Protein AF-A0A6S7JDD3-F1 (afdb_monomer_lite)

Sequence (178 aa):
MNNTDGRKLSEQGFEEALRMFFDNGEIFRCELICCFIQKLKAVLDVMEKDLCSYRFYNSSLLLVYEGEGARYSRIGKMDCFMNPSDDNHSTLDGSLEQCTCECTSEQMDIRMIDFAHVSRDDSHADKSSRDTCPDKGYIFGLKSLIRILRKIQEDHHRKKNLEFVGLTDNAERDSVDS

pLDDT: mean 73.37, std 20.01, range [34.59, 96.25]

Foldseek 3Di:
DDPVLVVPADLVNVLVVVQVVQCLVPDRNLVVLLVVLVQLVVVLCCLQPVQQQKAAPPKDKDKDFDSDPDPVPPPDPPDQPDDPDDDDDDDDDDDPPRRPPPNPVNGIDIDIDDRPPMDGHPCPDDDDPPPCTGHPVVSVVSVSSSVSSVVSSVVVVVVVVVVVVVVVVVVVPVPPDD

InterPro domains:
  IPR005522 Inositol polyphosphate kinase [PF03770] (2-149)
  IPR005522 Inositol polyphosphate kinase [PTHR12400] (5-156)
  IPR038286 Inositol polyphosphate kinase superfamily [G3DSA:3.30.470.160] (1-160)

Secondary structure (DSSP, 8-state):
--HHHHTT--HHHHHHHHHHHHB-SS-B-HHHHHHHHHHHHHHHHHHHHT-TTEEEET-EEEEEE--S----TTS-----------------------------TTTEEEEEE-TTEEEE---TT-TTSTT--S-HHHHHHHHHHHHHHHHHHHHHHHHHHHHHHHHHHHHTSTTS--

Organism: Paramuricea clavata (NCBI:txid317549)

Radius of gyration: 21.53 Å; chains: 1; bounding box: 49×38×74 Å

Structure (mmCIF, N/CA/C/O backbone):
data_AF-A0A6S7JDD3-F1
#
_entry.id   AF-A0A6S7JDD3-F1
#
loop_
_atom_site.group_PDB
_atom_site.id
_atom_site.type_symbol
_atom_site.label_atom_id
_atom_site.label_alt_id
_atom_site.label_comp_id
_atom_site.label_asym_id
_atom_site.label_entity_id
_atom_site.label_seq_id
_atom_site.pdbx_PDB_ins_code
_atom_site.Cartn_x
_atom_site.Cartn_y
_atom_site.Cartn_z
_atom_site.occupancy
_atom_site.B_iso_or_equiv
_atom_site.auth_seq_id
_atom_site.auth_comp_id
_atom_site.auth_asym_id
_atom_site.auth_atom_id
_atom_site.pdbx_PDB_model_num
ATOM 1 N N . MET A 1 1 ? -14.681 2.699 -3.594 1.00 52.47 1 MET A N 1
ATOM 2 C CA . MET A 1 1 ? -14.105 4.002 -3.998 1.00 52.47 1 MET A CA 1
ATOM 3 C C . MET A 1 1 ? -14.051 4.074 -5.518 1.00 52.47 1 MET A C 1
ATOM 5 O O . MET A 1 1 ? -13.645 3.085 -6.118 1.00 52.47 1 MET A O 1
ATOM 9 N N . ASN A 1 2 ? -14.454 5.182 -6.147 1.00 56.75 2 ASN A N 1
ATOM 10 C CA . ASN A 1 2 ? -14.259 5.378 -7.592 1.00 56.75 2 ASN A CA 1
ATOM 11 C C . ASN A 1 2 ? -12.930 6.141 -7.869 1.00 56.75 2 ASN A C 1
ATOM 13 O O . ASN A 1 2 ? -12.340 6.728 -6.963 1.00 56.75 2 ASN A O 1
ATOM 17 N N . ASN A 1 3 ? -12.436 6.143 -9.116 1.00 57.34 3 ASN A N 1
ATOM 18 C CA . ASN A 1 3 ? -11.159 6.792 -9.493 1.00 57.34 3 ASN A CA 1
ATOM 19 C C . ASN A 1 3 ? -11.194 8.335 -9.338 1.00 57.34 3 ASN A C 1
ATOM 21 O O . ASN A 1 3 ? -10.177 8.972 -9.069 1.00 57.34 3 ASN A O 1
ATOM 25 N N . THR A 1 4 ? -12.370 8.960 -9.458 1.00 55.38 4 THR A N 1
ATOM 26 C CA . THR A 1 4 ? -12.526 10.415 -9.283 1.00 55.38 4 THR A CA 1
ATOM 27 C C . THR A 1 4 ? -12.451 10.866 -7.827 1.00 55.38 4 THR A C 1
ATOM 29 O O . THR A 1 4 ? -12.015 11.991 -7.576 1.00 55.38 4 THR A O 1
ATOM 32 N N . ASP A 1 5 ? -12.809 9.992 -6.885 1.00 60.16 5 ASP A N 1
ATOM 33 C CA . ASP A 1 5 ? -12.720 10.252 -5.449 1.00 60.16 5 ASP A CA 1
ATOM 34 C C . ASP A 1 5 ? -11.249 10.300 -5.017 1.00 60.16 5 ASP A C 1
ATOM 36 O O . ASP A 1 5 ? -10.853 11.213 -4.301 1.00 60.16 5 ASP A O 1
ATOM 40 N N . GLY A 1 6 ? -10.407 9.399 -5.546 1.00 64.50 6 GLY A N 1
ATOM 41 C CA . GLY A 1 6 ? -8.985 9.297 -5.191 1.00 64.50 6 GLY A CA 1
ATOM 42 C C . GLY A 1 6 ? -8.139 10.529 -5.540 1.00 64.50 6 GLY A C 1
ATOM 43 O O . GLY A 1 6 ? -7.245 10.895 -4.784 1.00 64.50 6 GLY A O 1
ATOM 44 N N . ARG A 1 7 ? -8.436 11.221 -6.651 1.00 64.19 7 ARG A N 1
ATOM 45 C CA . ARG A 1 7 ? -7.670 12.404 -7.112 1.00 64.19 7 ARG A CA 1
ATOM 46 C C . ARG A 1 7 ? -7.932 13.678 -6.306 1.00 64.19 7 ARG A C 1
ATOM 48 O O . ARG A 1 7 ? -7.219 14.661 -6.483 1.00 64.19 7 ARG A O 1
ATOM 55 N N . LYS A 1 8 ? -8.975 13.682 -5.473 1.00 65.69 8 LYS A N 1
ATOM 56 C CA . LYS A 1 8 ? -9.375 14.826 -4.641 1.00 65.69 8 LYS A CA 1
ATOM 57 C C . LYS A 1 8 ? -9.045 14.620 -3.163 1.00 65.69 8 LYS A C 1
ATOM 59 O O . LYS A 1 8 ? -9.343 15.501 -2.359 1.00 65.69 8 LYS A O 1
ATOM 64 N N . LEU A 1 9 ? -8.458 13.478 -2.801 1.00 68.75 9 LEU A N 1
ATOM 65 C CA . LEU A 1 9 ? -8.107 13.189 -1.417 1.00 68.75 9 LEU A CA 1
ATOM 66 C C . LEU A 1 9 ? -6.926 14.063 -0.990 1.00 68.75 9 LEU A C 1
ATOM 68 O O . LEU A 1 9 ? -5.854 14.034 -1.592 1.00 68.75 9 LEU A O 1
ATOM 72 N N . SER A 1 10 ? -7.137 14.837 0.072 1.00 82.31 10 SER A N 1
ATOM 73 C CA . SER A 1 10 ? -6.048 15.409 0.860 1.00 82.31 10 SER A CA 1
ATOM 74 C C . SER A 1 10 ? -5.277 14.289 1.572 1.00 82.31 10 SER A C 1
ATOM 76 O O . SER A 1 10 ? -5.744 13.151 1.632 1.00 82.31 10 SER A O 1
ATOM 78 N N . GLU A 1 11 ? -4.120 14.598 2.167 1.00 80.00 11 GLU A N 1
ATOM 79 C CA . GLU A 1 11 ? -3.392 13.629 3.008 1.00 80.00 11 GLU A CA 1
ATOM 80 C C . GLU A 1 11 ? -4.305 13.036 4.095 1.00 80.00 11 GLU A C 1
ATOM 82 O O . GLU A 1 11 ? -4.321 11.825 4.304 1.00 80.00 11 GLU A O 1
ATOM 87 N N . GLN A 1 12 ? -5.141 13.880 4.709 1.00 83.88 12 GLN A N 1
ATOM 88 C CA . GLN A 1 12 ? -6.141 13.451 5.682 1.00 83.88 12 GLN A CA 1
ATOM 89 C C . GLN A 1 12 ? -7.223 12.559 5.055 1.00 83.88 12 GLN A C 1
ATOM 91 O O . GLN A 1 12 ? -7.538 11.509 5.605 1.00 83.88 12 GLN A O 1
ATOM 96 N N . GLY A 1 13 ? -7.759 12.930 3.889 1.00 86.69 13 GLY A N 1
ATOM 97 C CA . GLY A 1 13 ? -8.772 12.119 3.207 1.00 86.69 13 GLY A CA 1
ATOM 98 C C . GLY A 1 13 ? -8.244 10.745 2.784 1.00 86.69 13 GLY A C 1
ATOM 99 O O . GLY A 1 13 ? -8.979 9.761 2.808 1.00 86.69 13 GLY A O 1
ATOM 100 N N . PHE A 1 14 ? -6.962 10.649 2.426 1.00 88.81 14 PHE A N 1
ATOM 101 C CA . PHE A 1 14 ? -6.328 9.370 2.121 1.00 88.81 14 PHE A CA 1
ATOM 102 C C . PHE A 1 14 ? -6.142 8.504 3.374 1.00 88.81 14 PHE A C 1
ATOM 104 O O . PHE A 1 14 ? -6.401 7.303 3.330 1.00 88.81 14 PHE A O 1
ATOM 111 N N . GLU A 1 15 ? -5.755 9.103 4.503 1.00 91.38 15 GLU A N 1
ATOM 112 C CA . GLU A 1 15 ? -5.709 8.401 5.789 1.00 91.38 15 GLU A CA 1
ATOM 113 C C . GLU A 1 15 ? -7.093 7.863 6.191 1.00 91.38 15 GLU A C 1
ATOM 115 O O . GLU A 1 15 ? -7.213 6.698 6.566 1.00 91.38 15 GLU A O 1
ATOM 120 N N . GLU A 1 16 ? -8.146 8.674 6.069 1.00 90.62 16 GLU A N 1
ATOM 121 C CA . GLU A 1 16 ? -9.529 8.262 6.343 1.00 90.62 16 GLU A CA 1
ATOM 122 C C . GLU A 1 16 ? -9.978 7.124 5.416 1.00 90.62 16 GLU A C 1
ATOM 124 O O . GLU A 1 16 ? -10.553 6.141 5.882 1.00 90.62 16 GLU A O 1
ATOM 129 N N . ALA A 1 17 ? -9.637 7.193 4.127 1.00 92.19 17 ALA A N 1
ATOM 130 C CA . ALA A 1 17 ? -9.910 6.120 3.175 1.00 92.19 17 ALA A CA 1
ATOM 131 C C . ALA A 1 17 ? -9.217 4.803 3.559 1.00 92.19 17 ALA A C 1
ATOM 133 O O . ALA A 1 17 ? -9.821 3.738 3.447 1.00 92.19 17 ALA A O 1
ATOM 134 N N . LEU A 1 18 ? -7.970 4.862 4.040 1.00 93.94 18 LEU A N 1
ATOM 135 C CA . LEU A 1 18 ? -7.267 3.682 4.546 1.00 93.94 18 LEU A CA 1
ATOM 136 C C . LEU A 1 18 ? -7.906 3.150 5.830 1.00 93.94 18 LEU A C 1
ATOM 138 O O . LEU A 1 18 ? -8.023 1.939 5.983 1.00 93.94 18 LEU A O 1
ATOM 142 N N . ARG A 1 19 ? -8.373 4.018 6.735 1.00 92.62 19 ARG A N 1
ATOM 143 C CA . ARG A 1 19 ? -9.124 3.575 7.922 1.00 92.62 19 ARG A CA 1
ATOM 144 C C . ARG A 1 19 ? -10.398 2.836 7.525 1.00 92.62 19 ARG A C 1
ATOM 146 O O . ARG A 1 19 ? -10.638 1.753 8.039 1.00 92.62 19 ARG A O 1
ATOM 153 N N . MET A 1 20 ? -11.152 3.375 6.570 1.00 91.56 20 MET A N 1
ATOM 154 C CA . MET A 1 20 ? -12.330 2.703 6.018 1.00 91.56 20 MET A CA 1
ATOM 155 C C . MET A 1 20 ? -11.976 1.393 5.310 1.00 91.56 20 MET A C 1
ATOM 157 O O . MET A 1 20 ? -12.756 0.455 5.354 1.00 91.56 20 MET A O 1
ATOM 161 N N . PHE A 1 21 ? -10.812 1.310 4.661 1.00 92.88 21 PHE A N 1
ATOM 162 C CA . PHE A 1 21 ? -10.361 0.077 4.019 1.00 92.88 21 PHE A CA 1
ATOM 163 C C . PHE A 1 21 ? -10.091 -1.048 5.022 1.00 92.88 21 PHE A C 1
ATOM 165 O O . PHE A 1 21 ? -10.338 -2.190 4.681 1.00 92.88 21 PHE A O 1
ATOM 172 N N . PHE A 1 22 ? -9.598 -0.758 6.229 1.00 91.69 22 PHE A N 1
ATOM 173 C CA . PHE A 1 22 ? -9.361 -1.778 7.266 1.00 91.69 22 PHE A CA 1
ATOM 174 C C . PHE A 1 22 ? -10.564 -2.017 8.187 1.00 91.69 22 PHE A C 1
ATOM 176 O O . PHE A 1 22 ? -10.497 -2.872 9.072 1.00 91.69 22 PHE A O 1
ATOM 183 N N . ASP A 1 23 ? -11.650 -1.276 7.995 1.00 89.81 23 ASP A N 1
ATOM 184 C CA . ASP A 1 23 ? -12.909 -1.466 8.700 1.00 89.81 23 ASP A CA 1
ATOM 185 C C . ASP A 1 23 ? -13.835 -2.332 7.840 1.00 89.81 23 ASP A C 1
ATOM 187 O O . ASP A 1 23 ? -14.300 -1.916 6.779 1.00 89.81 23 ASP A O 1
ATOM 191 N N . ASN A 1 24 ? -14.091 -3.566 8.280 1.00 86.38 24 ASN A N 1
ATOM 192 C CA . ASN A 1 24 ? -14.994 -4.467 7.561 1.00 86.38 24 ASN A CA 1
ATOM 193 C C . ASN A 1 24 ? -16.482 -4.208 7.882 1.00 86.38 24 ASN A C 1
ATOM 195 O O . ASN A 1 24 ? -17.338 -4.973 7.442 1.00 86.38 24 ASN A O 1
ATOM 199 N N . GLY A 1 25 ? -16.793 -3.153 8.645 1.00 85.25 25 GLY A N 1
ATOM 200 C CA . GLY A 1 25 ? -18.135 -2.802 9.106 1.00 85.25 25 GLY A CA 1
ATOM 201 C C . GLY A 1 25 ? -18.533 -3.456 10.432 1.00 85.25 25 GLY A C 1
ATOM 202 O O . GLY A 1 25 ? -19.549 -3.072 11.008 1.00 85.25 25 GLY A O 1
ATOM 203 N N . GLU A 1 26 ? -17.743 -4.409 10.931 1.00 84.00 26 GLU A N 1
ATOM 204 C CA . GLU A 1 26 ? -17.939 -5.055 12.234 1.00 84.00 26 GLU A CA 1
ATOM 205 C C . GLU A 1 26 ? -16.787 -4.745 13.193 1.00 84.00 26 GLU A C 1
ATOM 207 O O . GLU A 1 26 ? -17.007 -4.395 14.353 1.00 84.00 26 GLU A O 1
ATOM 212 N N . ILE A 1 27 ? -15.551 -4.883 12.710 1.00 84.81 27 ILE A N 1
ATOM 213 C CA . ILE A 1 27 ? -14.321 -4.689 13.466 1.00 84.81 27 ILE A CA 1
ATOM 214 C C . ILE A 1 27 ? -13.263 -3.985 12.614 1.00 84.81 27 ILE A C 1
ATOM 216 O O . ILE A 1 27 ? -13.077 -4.257 11.426 1.00 84.81 27 ILE A O 1
ATOM 220 N N . PHE A 1 28 ? -12.490 -3.126 13.270 1.00 88.06 28 PHE A N 1
ATOM 221 C CA . PHE A 1 28 ? -11.296 -2.550 12.673 1.00 88.06 28 PHE A CA 1
ATOM 222 C C . PHE A 1 28 ? -10.143 -3.564 12.724 1.00 88.06 28 PHE A C 1
ATOM 224 O O . PHE A 1 28 ? -9.633 -3.885 13.802 1.00 88.06 28 PHE A O 1
ATOM 231 N N . ARG A 1 29 ? -9.721 -4.069 11.559 1.00 86.69 29 ARG A N 1
ATOM 232 C CA . ARG A 1 29 ? -8.732 -5.151 11.395 1.00 86.69 29 ARG A CA 1
ATOM 233 C C . ARG A 1 29 ? -7.288 -4.654 11.551 1.00 86.69 29 ARG A C 1
ATOM 235 O O . ARG A 1 29 ? -6.463 -4.750 10.639 1.00 86.69 29 ARG A O 1
ATOM 242 N N . CYS A 1 30 ? -6.976 -4.071 12.708 1.00 87.50 30 CYS A N 1
ATOM 243 C CA . CYS A 1 30 ? -5.668 -3.473 12.991 1.00 87.50 30 CYS A CA 1
ATOM 244 C C . CYS A 1 30 ? -4.500 -4.471 12.874 1.00 87.50 30 CYS A C 1
ATOM 246 O O . CYS A 1 30 ? -3.381 -4.074 12.552 1.00 87.50 30 CYS A O 1
ATOM 248 N N . GLU A 1 31 ? -4.738 -5.762 13.104 1.00 84.44 31 GLU A N 1
ATOM 249 C CA . GLU A 1 31 ? -3.736 -6.824 12.988 1.00 84.44 31 GLU A CA 1
ATOM 250 C C . GLU A 1 31 ? -3.219 -6.995 11.553 1.00 84.44 31 GLU A C 1
ATOM 252 O O . GLU A 1 31 ? -2.047 -7.317 11.330 1.00 84.44 31 GLU A O 1
ATOM 257 N N . LEU A 1 32 ? -4.066 -6.702 10.561 1.00 88.69 32 LEU A N 1
ATOM 258 C CA . LEU A 1 32 ? -3.676 -6.755 9.158 1.00 88.69 32 LEU A CA 1
ATOM 259 C C . LEU A 1 32 ? -2.728 -5.609 8.808 1.00 88.69 32 LEU A C 1
ATOM 261 O O . LEU A 1 32 ? -1.852 -5.784 7.966 1.00 88.69 32 LEU A O 1
ATOM 265 N N . ILE A 1 33 ? -2.825 -4.460 9.482 1.00 91.31 33 ILE A N 1
ATOM 266 C CA . ILE A 1 33 ? -1.960 -3.303 9.214 1.00 91.31 33 ILE A CA 1
ATOM 267 C C . ILE A 1 33 ? -0.486 -3.664 9.432 1.00 91.31 33 ILE A C 1
ATOM 269 O O . ILE A 1 33 ? 0.355 -3.333 8.591 1.00 91.31 33 ILE A O 1
ATOM 273 N N . CYS A 1 34 ? -0.172 -4.416 10.493 1.00 87.56 34 CYS A N 1
ATOM 274 C CA . CYS A 1 34 ? 1.174 -4.948 10.725 1.00 87.56 34 CYS A CA 1
ATOM 275 C C . CYS A 1 34 ? 1.669 -5.775 9.532 1.00 87.56 34 CYS A C 1
ATOM 277 O O . CYS A 1 34 ? 2.792 -5.594 9.054 1.00 87.56 34 CYS A O 1
ATOM 279 N N . CYS A 1 35 ? 0.806 -6.665 9.042 1.00 89.50 35 CYS A N 1
ATOM 280 C CA . CYS A 1 35 ? 1.083 -7.572 7.937 1.00 89.50 35 CYS A CA 1
ATOM 281 C C . CYS A 1 35 ? 1.347 -6.804 6.631 1.00 89.50 35 CYS A C 1
ATOM 283 O O . CYS A 1 35 ? 2.335 -7.061 5.939 1.00 89.50 35 CYS A O 1
ATOM 285 N N . PHE A 1 36 ? 0.518 -5.798 6.330 1.00 92.69 36 PHE A N 1
ATOM 286 C CA . PHE A 1 36 ? 0.714 -4.919 5.178 1.00 92.69 36 PHE A CA 1
ATOM 287 C C . PHE A 1 36 ? 2.030 -4.139 5.281 1.00 92.69 36 PHE A C 1
ATOM 289 O O . PHE A 1 36 ? 2.768 -4.061 4.301 1.00 92.69 36 PHE A O 1
ATOM 296 N N . ILE A 1 37 ? 2.380 -3.612 6.460 1.00 93.69 37 ILE A N 1
ATOM 297 C CA . ILE A 1 37 ? 3.659 -2.915 6.670 1.00 93.69 37 ILE A CA 1
ATOM 298 C C . ILE A 1 37 ? 4.848 -3.844 6.394 1.00 93.69 37 ILE A C 1
ATOM 300 O O . ILE A 1 37 ? 5.803 -3.425 5.740 1.00 93.69 37 ILE A O 1
ATOM 304 N N . GLN A 1 38 ? 4.810 -5.092 6.869 1.00 91.25 38 GLN A N 1
ATOM 305 C CA . GLN A 1 38 ? 5.876 -6.067 6.616 1.00 91.25 38 GLN A CA 1
ATOM 306 C C . GLN A 1 38 ? 6.026 -6.365 5.116 1.00 91.25 38 GLN A C 1
ATOM 308 O O . GLN A 1 38 ? 7.134 -6.268 4.587 1.00 91.25 38 GLN A O 1
ATOM 313 N N . LYS A 1 39 ? 4.924 -6.647 4.405 1.00 92.38 39 LYS A N 1
ATOM 314 C CA . LYS A 1 39 ? 4.967 -6.880 2.951 1.00 92.38 39 LYS A CA 1
ATOM 315 C C . LYS A 1 39 ? 5.434 -5.643 2.176 1.00 92.38 39 LYS A C 1
ATOM 317 O O . LYS A 1 39 ? 6.249 -5.774 1.268 1.00 92.38 39 LYS A O 1
ATOM 322 N N . LEU A 1 40 ? 4.999 -4.438 2.553 1.00 95.38 40 LEU A N 1
ATOM 323 C CA . LEU A 1 40 ? 5.469 -3.191 1.932 1.00 95.38 40 LEU A CA 1
ATOM 324 C C . LEU A 1 40 ? 6.968 -2.967 2.139 1.00 95.38 40 LEU A C 1
ATOM 326 O O . LEU A 1 40 ? 7.632 -2.501 1.217 1.00 95.38 40 LEU A O 1
ATOM 330 N N . LYS A 1 41 ? 7.512 -3.306 3.315 1.00 94.69 41 LYS A N 1
ATOM 331 C CA . LYS A 1 41 ? 8.962 -3.264 3.561 1.00 94.69 41 LYS A CA 1
ATOM 332 C C . LYS A 1 41 ? 9.713 -4.248 2.669 1.00 94.69 41 LYS A C 1
ATOM 334 O O . LYS A 1 41 ? 10.722 -3.862 2.099 1.00 94.69 41 LYS A O 1
ATOM 339 N N . ALA A 1 42 ? 9.195 -5.462 2.481 1.00 94.00 42 ALA A N 1
ATOM 340 C CA . ALA A 1 42 ? 9.799 -6.425 1.561 1.00 94.00 42 ALA A CA 1
ATOM 341 C C . ALA A 1 42 ? 9.788 -5.918 0.107 1.00 94.00 42 ALA A C 1
ATOM 343 O O . ALA A 1 42 ? 10.796 -6.010 -0.588 1.00 94.00 42 ALA A O 1
ATOM 344 N N . VAL A 1 43 ? 8.681 -5.315 -0.346 1.00 94.12 43 VAL A N 1
ATOM 345 C CA . VAL A 1 43 ? 8.617 -4.675 -1.675 1.00 94.12 43 VAL A CA 1
ATOM 346 C C . VAL A 1 43 ? 9.611 -3.515 -1.771 1.00 94.12 43 VAL A C 1
ATOM 348 O O . VAL A 1 43 ? 10.295 -3.379 -2.781 1.00 94.12 43 VAL A O 1
ATOM 351 N N . LEU A 1 44 ? 9.720 -2.693 -0.725 1.00 94.69 44 LEU A N 1
ATOM 352 C CA . LEU A 1 44 ? 10.680 -1.594 -0.651 1.00 94.69 44 LEU A CA 1
ATOM 353 C C . LEU A 1 44 ? 12.131 -2.091 -0.730 1.00 94.69 44 LEU A C 1
ATOM 355 O O . LEU A 1 44 ? 12.919 -1.519 -1.475 1.00 94.69 44 LEU A O 1
ATOM 359 N N . ASP A 1 45 ? 12.464 -3.168 -0.019 1.00 94.00 45 ASP A N 1
ATOM 360 C CA . ASP A 1 45 ? 13.786 -3.796 -0.060 1.00 94.00 45 ASP A CA 1
ATOM 361 C C . ASP A 1 45 ? 14.142 -4.266 -1.475 1.00 94.00 45 ASP A C 1
ATOM 363 O O . ASP A 1 45 ? 15.226 -3.961 -1.968 1.00 94.00 45 ASP A O 1
ATOM 367 N N . VAL A 1 46 ? 13.217 -4.951 -2.154 1.00 93.19 46 VAL A N 1
ATOM 368 C CA . VAL A 1 46 ? 13.409 -5.405 -3.542 1.00 93.19 46 VAL A CA 1
ATOM 369 C C . VAL A 1 46 ? 13.563 -4.211 -4.493 1.00 93.19 46 VAL A C 1
ATOM 371 O O . VAL A 1 46 ? 14.412 -4.230 -5.383 1.00 93.19 46 VAL A O 1
ATOM 374 N N . MET A 1 47 ? 12.798 -3.134 -4.284 1.00 90.50 47 MET A N 1
ATOM 375 C CA . MET A 1 47 ? 12.924 -1.893 -5.061 1.00 90.50 47 MET A CA 1
ATOM 376 C C . MET A 1 47 ? 14.293 -1.227 -4.904 1.00 9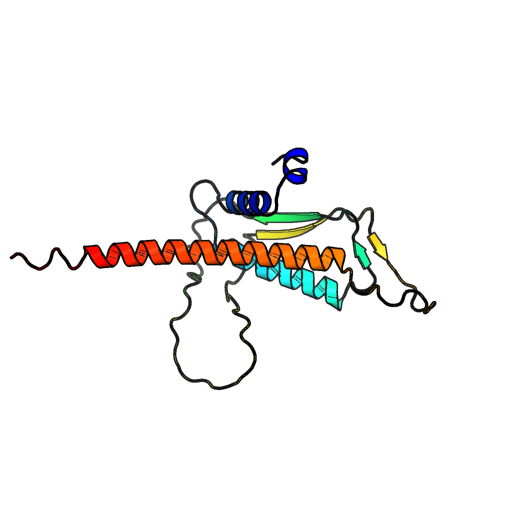0.50 47 MET A C 1
ATOM 378 O O . MET A 1 47 ? 14.854 -0.732 -5.880 1.00 90.50 47 MET A O 1
ATOM 382 N N . GLU A 1 48 ? 14.822 -1.201 -3.682 1.00 90.00 48 GLU A N 1
ATOM 383 C CA . GLU A 1 48 ? 16.094 -0.553 -3.357 1.00 90.00 48 GLU A CA 1
ATOM 384 C C . GLU A 1 48 ? 17.318 -1.412 -3.703 1.00 90.00 48 GLU A C 1
ATOM 386 O O . GLU A 1 48 ? 18.387 -0.851 -3.938 1.00 90.00 48 GLU A O 1
ATOM 391 N N . LYS A 1 49 ? 17.194 -2.746 -3.722 1.00 89.00 49 LYS A N 1
ATOM 392 C CA . LYS A 1 49 ? 18.330 -3.671 -3.892 1.00 89.00 49 LYS A CA 1
ATOM 393 C C . LYS A 1 49 ? 18.365 -4.326 -5.267 1.00 89.00 49 LYS A C 1
ATOM 395 O O . LYS A 1 49 ? 19.405 -4.308 -5.922 1.00 89.00 49 LYS A O 1
ATOM 400 N N . ASP A 1 50 ? 17.235 -4.862 -5.716 1.00 88.38 50 ASP A N 1
ATOM 401 C CA . ASP A 1 50 ? 17.178 -5.756 -6.877 1.00 88.38 50 ASP A CA 1
ATOM 402 C C . ASP A 1 50 ? 16.674 -5.054 -8.146 1.00 88.38 50 ASP A C 1
ATOM 404 O O . ASP A 1 50 ? 17.002 -5.462 -9.261 1.00 88.38 50 ASP A O 1
ATOM 408 N N . LEU A 1 51 ? 15.892 -3.978 -7.997 1.00 87.44 51 LEU A N 1
ATOM 409 C CA . LEU A 1 51 ? 15.225 -3.282 -9.107 1.00 87.44 51 LEU A CA 1
ATOM 410 C C . LEU A 1 51 ? 15.773 -1.877 -9.382 1.00 87.44 51 LEU A C 1
ATOM 412 O O . LEU A 1 51 ? 15.124 -1.065 -10.031 1.00 87.44 51 LEU A O 1
ATOM 416 N N . CYS A 1 52 ? 17.002 -1.610 -8.954 1.00 81.94 52 CYS A N 1
ATOM 417 C CA . CYS A 1 52 ? 17.724 -0.353 -9.147 1.00 81.94 52 CYS A CA 1
ATOM 418 C C . CYS A 1 52 ? 17.756 0.183 -10.591 1.00 81.94 52 CYS A C 1
ATOM 420 O O . CYS A 1 52 ? 17.793 1.397 -10.792 1.00 81.94 52 CYS A O 1
ATOM 422 N N . SER A 1 53 ? 17.751 -0.707 -11.589 1.00 84.50 53 SER A N 1
ATOM 423 C CA . SER A 1 53 ? 17.738 -0.360 -13.017 1.00 84.50 53 SER A CA 1
ATOM 424 C C . SER A 1 53 ? 16.332 -0.208 -13.601 1.00 84.50 53 SER A C 1
ATOM 426 O O . SER A 1 53 ? 16.195 0.127 -14.775 1.00 84.50 53 SER A O 1
ATOM 428 N N . TYR A 1 54 ? 15.280 -0.453 -12.821 1.00 88.06 54 TYR A N 1
ATOM 429 C CA . TYR A 1 54 ? 13.897 -0.339 -13.266 1.00 88.06 54 TYR A CA 1
ATOM 430 C C . TYR A 1 54 ? 13.256 0.940 -12.748 1.00 88.06 54 TYR A C 1
ATOM 432 O O . TYR A 1 54 ? 13.521 1.411 -11.643 1.00 88.06 54 TYR A O 1
ATOM 440 N N . ARG A 1 55 ? 12.353 1.482 -13.559 1.00 88.50 55 ARG A N 1
ATOM 441 C CA . ARG A 1 55 ? 11.505 2.607 -13.194 1.00 88.50 55 ARG A CA 1
ATOM 442 C C . ARG A 1 55 ? 10.062 2.304 -13.543 1.00 88.50 55 ARG A C 1
ATOM 444 O O . ARG A 1 55 ? 9.770 1.912 -14.672 1.00 88.50 55 ARG A O 1
ATOM 451 N N . PHE A 1 56 ? 9.176 2.493 -12.575 1.00 89.19 56 PHE A N 1
ATOM 452 C CA . PHE A 1 56 ? 7.796 2.030 -12.627 1.00 89.19 56 PHE A CA 1
ATOM 453 C C . PHE A 1 56 ? 6.828 3.213 -12.704 1.00 89.19 56 PHE A C 1
ATOM 455 O O . PHE A 1 56 ? 6.275 3.657 -11.697 1.00 89.19 56 PHE A O 1
ATOM 462 N N . TYR A 1 57 ? 6.587 3.729 -13.910 1.00 87.00 57 TYR A N 1
ATOM 463 C CA . TYR A 1 57 ? 5.622 4.811 -14.104 1.00 87.00 57 TYR A CA 1
ATOM 464 C C . TYR A 1 57 ? 4.191 4.281 -14.154 1.00 87.00 57 TYR A C 1
ATOM 466 O O . TYR A 1 57 ? 3.924 3.279 -14.811 1.00 87.00 57 TYR A O 1
ATOM 474 N N . ASN A 1 58 ? 3.265 4.984 -13.497 1.00 88.06 58 ASN A N 1
ATOM 475 C CA . ASN A 1 58 ? 1.829 4.672 -13.488 1.00 88.06 58 ASN A CA 1
ATOM 476 C C . ASN A 1 58 ? 1.487 3.222 -13.094 1.00 88.06 58 ASN A C 1
ATOM 478 O O . ASN A 1 58 ? 0.404 2.741 -13.418 1.00 88.06 58 ASN A O 1
ATOM 482 N N . SER A 1 59 ? 2.397 2.542 -12.399 1.00 92.69 59 SER A N 1
ATOM 483 C CA . SER A 1 59 ? 2.115 1.243 -11.799 1.00 92.69 59 SER A CA 1
ATOM 484 C C . SER A 1 59 ? 1.328 1.424 -10.504 1.00 92.69 59 SER A C 1
ATOM 486 O O . SER A 1 59 ? 1.396 2.477 -9.860 1.00 92.69 59 SER A O 1
ATOM 488 N N . SER A 1 60 ? 0.578 0.392 -10.126 1.00 92.75 60 SER A N 1
ATOM 489 C CA . SER A 1 60 ? -0.287 0.427 -8.948 1.00 92.75 60 SER A CA 1
ATOM 490 C C . SER A 1 60 ? 0.074 -0.676 -7.963 1.00 92.75 60 SER A C 1
ATOM 492 O O . SER A 1 60 ? 0.551 -1.747 -8.342 1.00 92.75 60 SER A O 1
ATOM 494 N N . LEU A 1 61 ? -0.212 -0.424 -6.686 1.00 94.50 61 LEU A N 1
ATOM 495 C CA . LEU A 1 61 ? -0.267 -1.464 -5.669 1.00 94.50 61 LEU A CA 1
ATOM 496 C C . LEU A 1 61 ? -1.710 -1.909 -5.478 1.00 94.50 61 LEU A C 1
ATOM 498 O O . LEU A 1 61 ? -2.586 -1.101 -5.177 1.00 94.50 61 LEU A O 1
ATOM 502 N N . LEU A 1 62 ? -1.931 -3.208 -5.615 1.00 94.50 62 LEU A N 1
ATOM 503 C CA . LEU A 1 62 ? -3.174 -3.864 -5.266 1.00 94.50 62 LEU A CA 1
ATOM 504 C C . LEU A 1 62 ? -3.046 -4.431 -3.856 1.00 94.50 62 LEU A C 1
ATOM 506 O O . LEU A 1 62 ? -2.251 -5.342 -3.628 1.00 94.50 62 LEU A O 1
ATOM 510 N N . LEU A 1 63 ? -3.828 -3.881 -2.931 1.00 93.50 63 LEU A N 1
ATOM 511 C CA . LEU A 1 63 ? -3.972 -4.387 -1.572 1.00 93.50 63 LEU A CA 1
ATOM 512 C C . LEU A 1 63 ? -5.256 -5.209 -1.511 1.00 93.50 63 LEU A C 1
ATOM 514 O O . LEU A 1 63 ? -6.321 -4.723 -1.893 1.00 93.50 63 LEU A O 1
ATOM 518 N N . VAL A 1 64 ? -5.155 -6.439 -1.022 1.00 92.06 64 VAL A N 1
ATOM 519 C CA . VAL A 1 64 ? -6.297 -7.338 -0.833 1.00 92.06 64 VAL A CA 1
ATOM 520 C C . VAL A 1 64 ? -6.185 -8.023 0.514 1.00 92.06 64 VAL A C 1
ATOM 522 O O . VAL A 1 64 ? -5.088 -8.367 0.949 1.00 92.06 64 VAL A O 1
ATOM 525 N N . TYR A 1 65 ? -7.314 -8.216 1.181 1.00 91.75 65 TYR A N 1
ATOM 526 C CA . TYR A 1 65 ? -7.378 -8.993 2.408 1.00 91.75 65 TYR A CA 1
ATOM 527 C C . TYR A 1 65 ? -8.736 -9.676 2.541 1.00 91.75 65 TYR A C 1
ATOM 529 O O . TYR A 1 65 ? -9.708 -9.271 1.902 1.00 91.75 65 TYR A O 1
ATOM 537 N N . GLU A 1 66 ? -8.780 -10.714 3.367 1.00 86.50 66 GLU A N 1
ATOM 538 C CA . GLU A 1 66 ? -10.000 -11.439 3.696 1.00 86.50 66 GLU A CA 1
ATOM 539 C C . GLU A 1 66 ? -10.851 -10.635 4.691 1.00 86.50 66 GLU A C 1
ATOM 541 O O . GLU A 1 66 ? -10.432 -10.360 5.822 1.00 86.50 66 GLU A O 1
ATOM 546 N N . GLY A 1 67 ? -12.050 -10.240 4.255 1.00 77.50 67 GLY A N 1
ATOM 547 C CA . GLY A 1 67 ? -12.949 -9.369 5.011 1.00 77.50 67 GLY A CA 1
ATOM 548 C C . GLY A 1 67 ? -13.601 -10.071 6.196 1.00 77.50 67 GLY A C 1
ATOM 549 O O . GLY A 1 67 ? -13.860 -9.434 7.222 1.00 77.50 67 GLY A O 1
ATOM 550 N N . GLU A 1 68 ? -13.820 -11.384 6.095 1.00 71.88 68 GLU A N 1
ATOM 551 C CA . GLU A 1 68 ? -14.372 -12.145 7.204 1.00 71.88 68 GLU A CA 1
ATOM 552 C C . GLU A 1 68 ? -13.330 -12.242 8.326 1.00 71.88 68 GLU A C 1
ATOM 554 O O . GLU A 1 68 ? -12.166 -12.611 8.126 1.00 71.88 68 GLU A O 1
ATOM 559 N N . GLY A 1 69 ? -13.741 -11.871 9.542 1.00 61.12 69 GLY A N 1
ATOM 560 C CA . GLY A 1 69 ? -13.013 -12.157 10.776 1.00 61.12 69 GLY A CA 1
ATOM 561 C C . GLY A 1 69 ? -13.054 -13.652 11.021 1.00 61.12 69 GLY A C 1
ATOM 562 O O . GLY A 1 69 ? -13.743 -14.120 11.924 1.00 61.12 69 G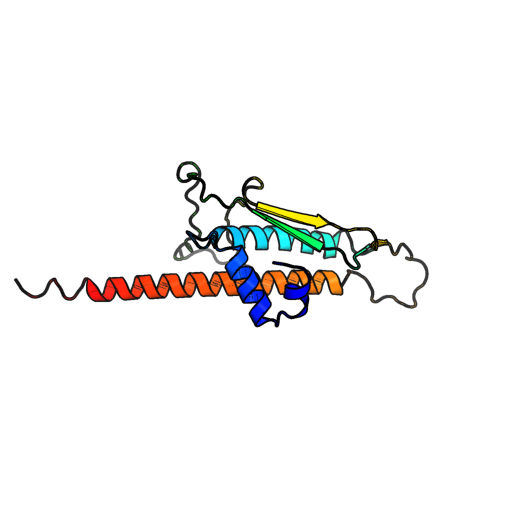LY A O 1
ATOM 563 N N . ALA A 1 70 ? -12.407 -14.429 10.157 1.00 52.91 70 ALA A N 1
ATOM 564 C CA . ALA A 1 70 ? -12.436 -15.866 10.239 1.00 52.91 70 ALA A CA 1
ATOM 565 C C . ALA A 1 70 ? -11.854 -16.249 11.601 1.00 52.91 70 ALA A C 1
ATOM 567 O O . ALA A 1 70 ? -10.677 -16.027 11.864 1.00 52.91 70 ALA A O 1
ATOM 568 N N . ARG A 1 71 ? -12.740 -16.649 12.522 1.00 49.28 71 ARG A N 1
ATOM 569 C CA . ARG A 1 71 ? -12.824 -17.903 13.302 1.00 49.28 71 ARG A CA 1
ATOM 570 C C . ARG A 1 71 ? -11.543 -18.740 13.506 1.00 49.28 71 ARG A C 1
ATOM 572 O O . ARG A 1 71 ? -11.632 -19.918 13.845 1.00 49.28 71 ARG A O 1
ATOM 579 N N . TYR A 1 72 ? -10.364 -18.151 13.381 1.00 48.59 72 TYR A N 1
ATOM 580 C CA . TYR A 1 72 ? -9.045 -18.764 13.507 1.00 48.59 72 TYR A CA 1
ATOM 581 C C . TYR A 1 72 ? -8.441 -18.553 14.895 1.00 48.59 72 TYR A C 1
ATOM 583 O O . TYR A 1 72 ? -7.260 -18.803 15.105 1.00 48.59 72 TYR A O 1
ATOM 591 N N . SER A 1 73 ? -9.274 -18.274 15.902 1.00 45.97 73 SER A N 1
ATOM 592 C CA . SER A 1 73 ? -8.930 -18.395 17.327 1.00 45.97 73 SER A CA 1
ATOM 593 C C . SER A 1 73 ? -8.479 -19.810 17.750 1.00 45.97 73 SER A C 1
ATOM 595 O O . SER A 1 73 ?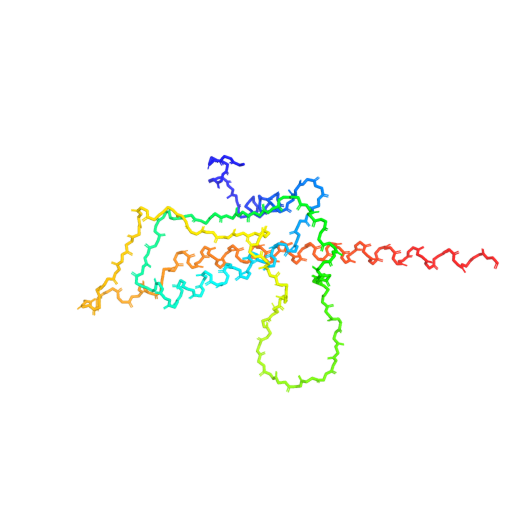 -8.399 -20.086 18.943 1.00 45.97 73 SER A O 1
ATOM 597 N N . ARG A 1 74 ? -8.224 -20.741 16.818 1.00 46.84 74 ARG A N 1
ATOM 598 C CA . ARG A 1 74 ? -7.765 -22.105 17.112 1.00 46.84 74 ARG A CA 1
ATOM 599 C C . ARG A 1 74 ? -6.329 -22.407 16.697 1.00 46.84 74 ARG A C 1
ATOM 601 O O . ARG A 1 74 ? -5.821 -23.430 17.141 1.00 46.84 74 ARG A O 1
ATOM 608 N N . ILE A 1 75 ? -5.656 -21.556 15.923 1.00 45.91 75 ILE A N 1
ATOM 609 C CA . ILE A 1 75 ? -4.229 -21.744 15.626 1.00 45.91 75 ILE A CA 1
ATOM 610 C C . ILE A 1 75 ? -3.544 -20.382 15.730 1.00 45.91 75 ILE A C 1
ATOM 612 O O . ILE A 1 75 ? -3.634 -19.570 14.822 1.00 45.91 75 ILE A O 1
ATOM 616 N N . GLY A 1 76 ? -2.895 -20.132 16.867 1.00 43.16 76 GLY A N 1
ATOM 617 C CA . GLY A 1 76 ? -2.028 -18.967 17.049 1.00 43.16 76 GLY A CA 1
ATOM 618 C C . GLY A 1 76 ? -2.752 -17.712 17.522 1.00 43.16 76 GLY A C 1
ATOM 619 O O . GLY A 1 76 ? -2.933 -16.757 16.778 1.00 43.16 76 GLY A O 1
ATOM 620 N N . LYS A 1 77 ? -3.095 -17.681 18.812 1.00 43.25 77 LYS A N 1
ATOM 621 C CA . LYS A 1 77 ? -3.299 -16.436 19.554 1.00 43.25 77 LYS A CA 1
ATOM 622 C C . LYS A 1 77 ? -1.960 -15.686 19.601 1.00 43.25 77 LYS A C 1
ATOM 624 O O . LYS A 1 77 ? -1.233 -15.793 20.579 1.00 43.25 77 LYS A O 1
ATOM 629 N N . MET A 1 78 ? -1.610 -14.990 18.526 1.00 45.94 78 MET A N 1
ATOM 630 C CA . MET A 1 78 ? -0.589 -13.947 18.540 1.00 45.94 78 MET A CA 1
ATOM 631 C C . MET A 1 78 ? -1.327 -12.619 18.432 1.00 45.94 78 MET A C 1
ATOM 633 O O . MET A 1 78 ? -1.266 -11.906 17.433 1.00 45.94 78 MET A O 1
ATOM 637 N N . ASP A 1 79 ? -2.091 -12.322 19.480 1.00 40.28 79 ASP A N 1
ATOM 638 C CA . ASP A 1 79 ? -2.433 -10.946 19.778 1.00 40.28 79 ASP A CA 1
ATOM 639 C C . ASP A 1 79 ? -1.103 -10.177 19.795 1.00 40.28 79 ASP A C 1
ATOM 641 O O . ASP A 1 79 ? -0.157 -10.586 20.470 1.00 40.28 79 ASP A O 1
ATOM 645 N N . CYS A 1 80 ? -1.002 -9.080 19.049 1.00 41.28 80 CYS A N 1
ATOM 646 C CA . CYS A 1 80 ? 0.117 -8.143 19.115 1.00 41.28 80 CYS A CA 1
ATOM 647 C C . CYS A 1 80 ? 0.113 -7.376 20.453 1.00 41.28 80 CYS A C 1
ATOM 649 O O . CYS A 1 80 ? 0.189 -6.147 20.483 1.00 41.28 80 CYS A O 1
ATOM 651 N N . PHE A 1 81 ? -0.019 -8.095 21.571 1.00 37.94 81 PHE A N 1
ATOM 652 C CA . PHE A 1 81 ? 0.365 -7.592 22.872 1.00 37.94 81 PHE A CA 1
ATOM 653 C C . PHE A 1 81 ? 1.862 -7.328 22.799 1.00 37.94 81 PHE A C 1
ATOM 655 O O . PHE A 1 81 ? 2.671 -8.231 22.596 1.00 37.94 81 PHE A O 1
ATOM 662 N N . MET A 1 82 ? 2.215 -6.055 22.944 1.00 40.28 82 MET A N 1
ATOM 663 C CA . MET A 1 82 ? 3.509 -5.675 23.484 1.00 40.28 82 MET A CA 1
ATOM 664 C C . MET A 1 82 ? 3.773 -6.579 24.688 1.00 40.28 82 MET A C 1
ATOM 666 O O . MET A 1 82 ? 3.012 -6.532 25.655 1.00 40.28 82 MET A O 1
ATOM 670 N N . ASN A 1 83 ? 4.796 -7.433 24.614 1.00 36.94 83 ASN A N 1
ATOM 671 C CA . ASN A 1 83 ? 5.298 -8.085 25.816 1.00 36.94 83 ASN A CA 1
ATOM 672 C C . ASN A 1 83 ? 5.685 -6.951 26.780 1.00 36.94 83 ASN A C 1
ATOM 674 O O . ASN A 1 83 ? 6.500 -6.108 26.391 1.00 36.94 83 ASN A O 1
ATOM 678 N N . PRO A 1 84 ? 5.106 -6.867 27.991 1.00 39.19 84 PRO A N 1
ATOM 679 C CA . PRO A 1 84 ? 5.668 -6.007 29.011 1.00 39.19 84 PRO A CA 1
ATOM 680 C C . PRO A 1 84 ? 7.061 -6.556 29.307 1.00 39.19 84 PRO A C 1
ATOM 682 O O . PRO A 1 84 ? 7.218 -7.743 29.575 1.00 39.19 84 PRO A O 1
ATOM 685 N N . SER A 1 85 ? 8.048 -5.685 29.150 1.00 44.53 85 SER A N 1
ATOM 686 C CA . SER A 1 85 ? 9.475 -5.874 29.369 1.00 44.53 85 SER A CA 1
ATOM 687 C C . SER A 1 85 ? 9.823 -6.966 30.387 1.00 44.53 85 SER A C 1
ATOM 689 O O . SER A 1 85 ? 9.537 -6.809 31.571 1.00 44.53 85 SER A O 1
ATOM 691 N N . ASP A 1 86 ? 10.519 -8.013 29.940 1.00 38.56 86 ASP A N 1
ATOM 692 C CA . ASP A 1 86 ? 11.434 -8.746 30.814 1.00 38.56 86 ASP A CA 1
ATOM 693 C C . ASP A 1 86 ? 12.824 -8.141 30.601 1.00 38.56 86 ASP A C 1
ATOM 695 O O . ASP A 1 86 ? 13.446 -8.283 29.543 1.00 38.56 86 ASP A O 1
ATOM 699 N N . ASP A 1 87 ? 13.259 -7.374 31.599 1.00 47.44 87 ASP A N 1
ATOM 700 C CA . ASP A 1 87 ? 14.606 -6.833 31.701 1.00 47.44 87 ASP A CA 1
ATOM 701 C C . ASP A 1 87 ? 15.648 -7.962 31.633 1.00 47.44 87 ASP A C 1
ATOM 703 O O . ASP A 1 87 ? 15.505 -8.993 32.293 1.00 47.44 87 ASP A O 1
ATOM 707 N N . ASN A 1 88 ? 16.740 -7.679 30.908 1.00 49.66 88 ASN A N 1
ATOM 708 C CA . ASN A 1 88 ? 18.054 -8.351 30.877 1.00 49.66 88 ASN A CA 1
ATOM 709 C C . ASN A 1 88 ? 18.438 -9.051 29.560 1.00 49.66 88 ASN A C 1
ATOM 711 O O . ASN A 1 88 ? 18.658 -10.259 29.528 1.00 49.66 88 ASN A O 1
ATOM 715 N N . HIS A 1 89 ? 18.716 -8.271 28.509 1.00 36.78 89 HIS A N 1
ATOM 716 C CA . HIS A 1 89 ? 19.912 -8.530 27.697 1.00 36.78 89 HIS A CA 1
ATOM 717 C C . HIS A 1 89 ? 20.405 -7.253 27.007 1.00 36.78 89 HIS A C 1
ATOM 719 O O . HIS A 1 89 ? 19.775 -6.698 26.110 1.00 36.78 89 HIS A O 1
ATOM 725 N N . SER A 1 90 ? 21.571 -6.787 27.438 1.00 42.41 90 SER A N 1
ATOM 726 C CA . SER A 1 90 ? 22.319 -5.681 26.854 1.00 42.41 90 SER A CA 1
ATOM 727 C C . SER A 1 90 ? 22.901 -6.057 25.490 1.00 42.41 90 SER A C 1
ATOM 729 O O . SER A 1 90 ? 23.813 -6.876 25.443 1.00 42.41 90 SER A O 1
ATOM 731 N N . THR A 1 91 ? 22.459 -5.401 24.417 1.00 34.59 91 THR A N 1
ATOM 732 C CA . THR A 1 91 ? 23.300 -5.040 23.259 1.00 34.59 91 THR A CA 1
ATOM 733 C C . THR A 1 91 ? 22.632 -3.902 22.490 1.00 34.59 91 THR A C 1
ATOM 735 O O . THR A 1 91 ? 21.511 -4.041 22.012 1.00 34.59 91 THR A O 1
ATOM 738 N N . LEU A 1 92 ? 23.334 -2.771 22.409 1.00 45.78 92 LEU A N 1
ATOM 739 C CA . LEU A 1 92 ? 22.962 -1.592 21.638 1.00 45.78 92 LEU A CA 1
ATOM 740 C C . LEU A 1 92 ? 22.961 -1.899 20.132 1.00 45.78 92 LEU A C 1
ATOM 742 O O . LEU A 1 92 ? 24.033 -2.142 19.586 1.00 45.78 92 LEU A O 1
ATOM 746 N N . ASP A 1 93 ? 21.802 -1.805 19.475 1.00 36.75 93 ASP A N 1
ATOM 747 C CA . ASP A 1 93 ? 21.653 -1.177 18.152 1.00 36.75 93 ASP A CA 1
ATOM 748 C C . ASP A 1 93 ? 20.168 -0.815 17.899 1.00 36.75 93 ASP A C 1
ATOM 750 O O . ASP A 1 93 ? 19.264 -1.468 18.418 1.00 36.75 93 ASP A O 1
ATOM 754 N N . GLY A 1 94 ? 19.917 0.282 17.184 1.00 36.31 94 GLY A N 1
ATOM 755 C CA . GLY A 1 94 ? 18.674 1.072 17.187 1.00 36.31 94 GLY A CA 1
ATOM 756 C C . GLY A 1 94 ? 17.369 0.314 16.889 1.00 36.31 94 GLY A C 1
ATOM 757 O O . GLY A 1 94 ? 17.215 -0.343 15.863 1.00 36.31 94 GLY A O 1
ATOM 758 N N . SER A 1 95 ? 16.392 0.487 17.781 1.00 39.41 95 SER A N 1
ATOM 759 C CA . SER A 1 95 ? 15.086 -0.177 17.848 1.00 39.41 95 SER A CA 1
ATOM 760 C C . SER A 1 95 ? 14.232 -0.058 16.573 1.00 39.41 95 SER A C 1
ATOM 762 O O . SER A 1 95 ? 13.480 0.902 16.381 1.00 39.41 95 SER A O 1
ATOM 764 N N . LEU A 1 96 ? 14.285 -1.086 15.726 1.00 41.16 96 LEU A N 1
ATOM 765 C CA . LEU A 1 96 ? 13.212 -1.431 14.801 1.00 41.16 96 LEU A CA 1
ATOM 766 C C . LEU A 1 96 ? 12.169 -2.228 15.596 1.00 41.16 96 LEU A C 1
ATOM 768 O O . LEU A 1 96 ? 12.339 -3.424 15.804 1.00 41.16 96 LEU A O 1
ATOM 772 N N . GLU A 1 97 ? 11.098 -1.578 16.055 1.00 46.09 97 GLU A N 1
ATOM 773 C CA . GLU A 1 97 ? 9.947 -2.290 16.615 1.00 46.09 97 GLU A CA 1
ATOM 774 C C . GLU A 1 97 ? 9.382 -3.243 15.554 1.00 46.09 97 GLU A C 1
ATOM 776 O O . GLU A 1 97 ? 8.750 -2.842 14.567 1.00 46.09 97 GLU A O 1
ATOM 781 N N . GLN A 1 98 ? 9.701 -4.522 15.719 1.00 45.66 98 GLN A N 1
ATOM 782 C CA . GLN A 1 98 ? 9.314 -5.589 14.821 1.00 45.66 98 GLN A CA 1
ATOM 783 C C . GLN A 1 98 ? 8.136 -6.317 15.455 1.00 45.66 98 GLN A C 1
ATOM 785 O O . GLN A 1 98 ? 8.308 -7.174 16.314 1.00 45.66 98 GLN A O 1
ATOM 790 N N . CYS A 1 99 ? 6.921 -5.963 15.030 1.00 42.97 99 CYS A N 1
ATOM 791 C CA . CYS A 1 99 ? 5.759 -6.817 15.258 1.00 42.97 99 CYS A CA 1
ATOM 792 C C . CYS A 1 99 ? 6.074 -8.200 14.669 1.00 42.97 99 CYS A C 1
ATOM 794 O O . CYS A 1 99 ? 6.330 -8.304 13.468 1.00 42.97 99 CYS A O 1
ATOM 796 N N . THR A 1 100 ? 6.079 -9.239 15.503 1.00 43.97 100 THR A N 1
ATOM 797 C CA . THR A 1 100 ? 6.354 -10.639 15.130 1.00 43.97 100 THR A CA 1
ATOM 798 C C . THR A 1 100 ? 5.102 -11.382 14.664 1.00 43.97 100 THR A C 1
ATOM 800 O O . THR A 1 100 ? 5.065 -12.609 14.685 1.00 43.97 100 THR A O 1
ATOM 803 N N . CYS A 1 101 ? 4.060 -10.667 14.230 1.00 49.66 101 CYS A N 1
ATOM 804 C CA . CYS A 1 101 ? 2.888 -11.306 13.646 1.00 49.66 101 CYS A CA 1
ATOM 805 C C . CYS A 1 101 ? 3.313 -12.074 12.385 1.00 49.66 101 CYS A C 1
ATOM 807 O O . CYS A 1 101 ? 3.829 -11.478 11.433 1.00 49.66 101 CYS A O 1
ATOM 809 N N . GLU A 1 102 ? 3.121 -13.393 12.388 1.00 53.09 102 GLU A N 1
ATOM 810 C CA . GLU A 1 102 ? 3.244 -14.218 11.190 1.00 53.09 102 GLU A CA 1
ATOM 811 C C . GLU A 1 102 ? 2.112 -13.824 10.244 1.00 53.09 102 GLU A C 1
ATOM 813 O O . GLU A 1 102 ? 0.958 -14.223 10.401 1.00 53.09 102 GLU A O 1
ATOM 818 N N . CYS A 1 103 ? 2.438 -12.967 9.280 1.00 56.09 103 CYS A N 1
ATOM 819 C CA . CYS A 1 103 ? 1.498 -12.537 8.268 1.00 56.09 103 CYS A CA 1
ATOM 820 C C . CYS A 1 103 ? 1.245 -13.693 7.293 1.00 56.09 103 CYS A C 1
ATOM 822 O O . CYS A 1 103 ? 1.982 -13.908 6.330 1.00 56.09 103 CYS A O 1
ATOM 824 N N . THR A 1 104 ? 0.215 -14.495 7.556 1.00 58.06 104 THR A N 1
ATOM 825 C CA . THR A 1 104 ? -0.125 -15.590 6.646 1.00 58.06 104 THR A CA 1
ATOM 826 C C . THR A 1 104 ? -0.539 -15.006 5.293 1.00 58.06 104 THR A C 1
ATOM 828 O O . THR A 1 104 ? -1.368 -14.096 5.204 1.00 58.06 104 THR A O 1
ATOM 831 N N . SER A 1 105 ? 0.055 -15.512 4.206 1.00 62.47 105 SER A N 1
ATOM 832 C CA . SER A 1 105 ? -0.277 -15.062 2.845 1.00 62.47 105 SER A CA 1
ATOM 833 C C . SER A 1 105 ? -1.726 -15.372 2.449 1.00 62.47 105 SER A C 1
ATOM 835 O O . SER A 1 105 ? -2.181 -14.898 1.412 1.00 62.47 105 SER A O 1
ATOM 837 N N . GLU A 1 106 ? -2.428 -16.175 3.247 1.00 73.44 106 GLU A N 1
ATOM 838 C CA . GLU A 1 106 ? -3.821 -16.557 3.034 1.00 73.44 106 GLU A CA 1
ATOM 839 C C . GLU A 1 106 ? -4.797 -15.438 3.426 1.00 73.44 106 GLU A C 1
ATOM 841 O O . GLU A 1 106 ? -5.876 -15.350 2.853 1.00 73.44 106 GLU A O 1
ATOM 846 N N . GLN A 1 107 ? -4.419 -14.557 4.361 1.00 79.81 107 GLN A N 1
ATOM 847 C CA . GLN A 1 107 ? -5.309 -13.510 4.877 1.00 79.81 107 GLN A CA 1
ATOM 848 C C . GLN A 1 107 ? -5.175 -12.175 4.153 1.00 79.81 107 GLN A C 1
ATOM 850 O O . GLN A 1 107 ? -6.127 -11.399 4.125 1.00 79.81 107 GLN A O 1
ATOM 855 N N . MET A 1 108 ? -3.996 -11.869 3.610 1.00 89.69 108 MET A N 1
ATOM 856 C CA . MET A 1 108 ? -3.775 -10.630 2.870 1.00 89.69 108 MET A CA 1
ATOM 857 C C . MET A 1 108 ? -2.627 -10.731 1.874 1.00 89.69 108 MET A C 1
ATOM 859 O O . MET A 1 108 ? -1.676 -11.507 2.036 1.00 89.69 108 MET A O 1
ATOM 863 N N . ASP A 1 109 ? -2.694 -9.893 0.845 1.00 90.75 109 ASP A N 1
ATOM 864 C CA . ASP A 1 109 ? -1.656 -9.786 -0.163 1.00 90.75 109 ASP A CA 1
ATOM 865 C C . ASP A 1 109 ? -1.466 -8.364 -0.694 1.00 90.75 109 ASP A C 1
ATOM 867 O O . ASP A 1 109 ? -2.372 -7.527 -0.668 1.00 90.75 109 ASP A O 1
ATOM 871 N N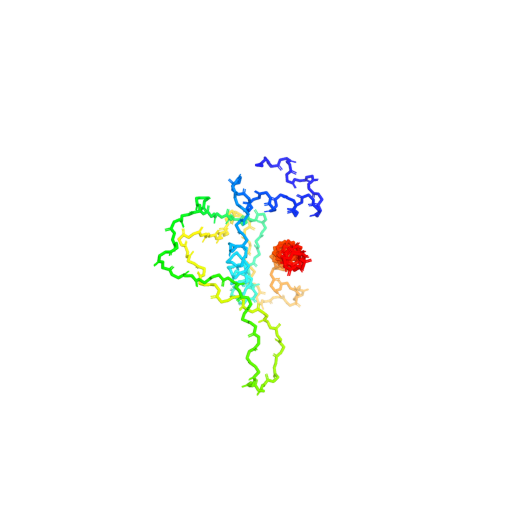 . ILE A 1 110 ? -0.251 -8.109 -1.185 1.00 93.44 110 ILE A N 1
ATOM 872 C CA . ILE A 1 110 ? 0.118 -6.876 -1.878 1.00 93.44 110 ILE A CA 1
ATOM 873 C C . ILE A 1 110 ? 0.777 -7.259 -3.188 1.00 93.44 110 ILE A C 1
ATOM 875 O O . ILE A 1 110 ? 1.777 -7.976 -3.198 1.00 93.44 110 ILE A O 1
ATOM 879 N N . ARG A 1 111 ? 0.248 -6.746 -4.297 1.00 93.19 111 ARG A N 1
ATOM 880 C CA . ARG A 1 111 ? 0.805 -7.000 -5.626 1.00 93.19 111 ARG A CA 1
ATOM 881 C C . ARG A 1 111 ? 1.066 -5.710 -6.366 1.00 93.19 111 ARG A C 1
ATOM 883 O O . ARG A 1 111 ? 0.252 -4.796 -6.338 1.00 93.19 111 ARG A O 1
ATOM 890 N N . MET A 1 112 ? 2.188 -5.669 -7.068 1.00 93.44 112 MET A N 1
ATOM 891 C CA . MET A 1 112 ? 2.421 -4.656 -8.086 1.00 93.44 112 MET A CA 1
ATOM 892 C C . MET A 1 112 ? 1.710 -5.055 -9.372 1.00 93.44 112 MET A C 1
ATOM 894 O O . MET A 1 112 ? 1.815 -6.205 -9.804 1.00 93.44 112 MET A O 1
ATOM 898 N N . ILE A 1 113 ? 0.997 -4.108 -9.970 1.00 94.25 113 ILE A N 1
ATOM 899 C CA . ILE A 1 113 ? 0.261 -4.288 -11.222 1.00 94.25 113 ILE A CA 1
ATOM 900 C C . ILE A 1 113 ? 0.531 -3.116 -12.178 1.00 94.25 113 ILE A C 1
ATOM 902 O O . ILE A 1 113 ? 1.129 -2.110 -11.794 1.00 94.25 113 ILE A O 1
ATOM 906 N N . ASP A 1 114 ? 0.063 -3.252 -13.420 1.00 90.75 114 ASP A N 1
ATOM 907 C CA . ASP A 1 114 ? 0.129 -2.231 -14.476 1.00 90.75 114 ASP A CA 1
ATOM 908 C C . ASP A 1 114 ? 1.554 -1.826 -14.898 1.00 90.75 114 ASP A C 1
ATOM 910 O O . ASP A 1 114 ? 1.980 -0.680 -14.789 1.00 90.75 114 ASP A O 1
ATOM 914 N N . PHE A 1 115 ? 2.299 -2.778 -15.469 1.00 91.38 115 PHE A N 1
ATOM 915 C CA . PHE A 1 115 ? 3.685 -2.577 -15.921 1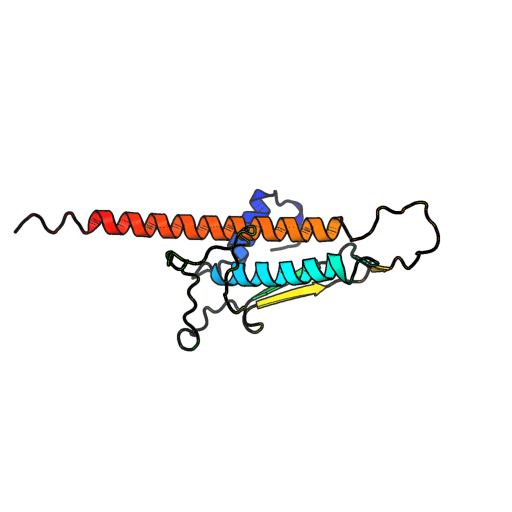.00 91.38 115 PHE A CA 1
ATOM 916 C C . PHE A 1 115 ? 3.836 -2.002 -17.340 1.00 91.38 115 PHE A C 1
ATOM 918 O O . PHE A 1 115 ? 4.918 -2.062 -17.922 1.00 91.38 115 PHE A O 1
ATOM 925 N N . ALA A 1 116 ? 2.770 -1.446 -17.922 1.00 85.94 116 ALA A N 1
ATOM 926 C CA . ALA A 1 116 ? 2.780 -0.967 -19.309 1.00 85.94 116 ALA A CA 1
ATOM 927 C C . ALA A 1 116 ? 3.811 0.152 -19.566 1.00 85.94 116 ALA A C 1
ATOM 929 O O . ALA A 1 116 ? 4.271 0.318 -20.694 1.00 85.94 116 ALA A O 1
ATOM 930 N N . HIS A 1 117 ? 4.192 0.898 -18.525 1.00 86.56 117 HIS A N 1
ATOM 931 C CA . HIS A 1 117 ? 5.162 1.993 -18.597 1.00 86.56 117 HIS A CA 1
ATOM 932 C C . HIS A 1 117 ? 6.394 1.747 -17.712 1.00 86.56 117 HIS A C 1
ATOM 934 O O . HIS A 1 117 ? 6.886 2.660 -17.048 1.00 86.56 117 HIS A O 1
ATOM 940 N N . VAL A 1 118 ? 6.905 0.514 -17.694 1.00 88.12 118 VAL A N 1
ATOM 941 C CA . VAL A 1 118 ? 8.182 0.201 -17.038 1.00 88.12 118 VAL A CA 1
ATOM 942 C C . VAL A 1 118 ? 9.334 0.428 -18.008 1.00 88.12 118 VAL A C 1
ATOM 944 O O . VAL A 1 118 ? 9.372 -0.160 -19.086 1.00 88.12 118 VAL A O 1
ATOM 947 N N . SER A 1 119 ? 10.293 1.264 -17.615 1.00 85.38 119 SER A N 1
ATOM 948 C CA . SER A 1 119 ? 11.547 1.441 -18.349 1.00 85.38 119 SER A CA 1
ATOM 949 C C . SER A 1 119 ? 12.693 0.792 -17.589 1.00 85.38 119 SER A C 1
ATOM 951 O O . SER A 1 119 ? 12.780 0.934 -16.367 1.00 85.38 119 SER A O 1
ATOM 953 N N . ARG A 1 120 ? 13.590 0.131 -18.317 1.00 84.69 120 ARG A N 1
ATOM 954 C CA . ARG A 1 120 ? 14.835 -0.409 -17.782 1.00 84.69 120 ARG A CA 1
ATOM 955 C C . ARG A 1 120 ? 16.003 0.426 -18.293 1.00 84.69 120 ARG A C 1
ATOM 957 O O . ARG A 1 120 ? 16.140 0.617 -19.498 1.00 84.69 120 ARG A O 1
ATOM 964 N N . ASP A 1 121 ? 16.810 0.939 -17.376 1.00 73.19 121 ASP A N 1
ATOM 965 C CA . ASP A 1 121 ? 18.039 1.655 -17.686 1.00 73.19 121 ASP A CA 1
ATOM 966 C C . ASP A 1 121 ? 19.220 0.679 -17.622 1.00 73.19 121 ASP A C 1
ATOM 968 O O . ASP A 1 121 ? 19.760 0.383 -16.556 1.00 73.19 121 ASP A O 1
ATOM 972 N N . ASP A 1 122 ? 19.593 0.140 -18.783 1.00 64.31 122 ASP A N 1
ATOM 973 C CA . ASP A 1 122 ? 20.770 -0.721 -18.942 1.00 64.31 122 ASP A CA 1
ATOM 974 C C . ASP A 1 122 ? 22.059 0.089 -19.190 1.00 64.31 122 ASP A C 1
ATOM 976 O O . ASP A 1 122 ? 23.134 -0.480 -19.415 1.00 64.31 122 ASP A O 1
ATOM 980 N N . SER A 1 123 ? 21.987 1.427 -19.170 1.00 56.25 123 SER A N 1
ATOM 981 C CA . SER A 1 123 ? 23.100 2.290 -19.552 1.00 56.25 123 SER A CA 1
ATOM 982 C C . SER A 1 123 ? 24.103 2.489 -18.408 1.00 56.25 123 SER A C 1
ATOM 984 O O . SER A 1 123 ? 24.292 3.555 -17.835 1.00 56.25 123 SER A O 1
ATOM 986 N N . HIS A 1 124 ? 24.905 1.455 -18.156 1.00 53.94 124 HIS A N 1
ATOM 987 C CA . HIS A 1 124 ? 26.179 1.613 -17.444 1.00 53.94 124 HIS A CA 1
ATOM 988 C C . HIS A 1 124 ? 27.221 2.451 -18.228 1.00 53.94 124 HIS A C 1
ATOM 990 O O . HIS A 1 124 ? 28.326 2.676 -17.722 1.00 53.94 124 HIS A O 1
ATOM 996 N N . ALA A 1 125 ? 26.902 2.914 -19.445 1.00 50.09 125 ALA A N 1
ATOM 997 C CA . ALA A 1 125 ? 27.882 3.377 -20.425 1.00 50.09 125 ALA A CA 1
ATOM 998 C C . ALA A 1 125 ? 28.023 4.898 -20.600 1.00 50.09 125 ALA A C 1
ATOM 1000 O O . ALA A 1 125 ? 29.077 5.298 -21.089 1.00 50.09 125 ALA A O 1
ATOM 1001 N N . ASP A 1 126 ? 27.079 5.752 -20.180 1.00 47.56 126 ASP A N 1
ATOM 1002 C CA . ASP A 1 126 ? 27.286 7.204 -20.307 1.00 47.56 126 ASP A CA 1
ATOM 1003 C C . ASP A 1 126 ? 27.071 7.958 -18.992 1.00 47.56 126 ASP A C 1
ATOM 1005 O O . ASP A 1 126 ? 26.016 7.958 -18.361 1.00 47.56 126 ASP A O 1
ATOM 1009 N N . LYS A 1 127 ? 28.162 8.547 -18.512 1.00 51.19 127 LYS A N 1
ATOM 1010 C CA . LYS A 1 127 ? 28.347 9.026 -17.143 1.00 51.19 127 LYS A CA 1
ATOM 1011 C C . LYS A 1 127 ? 27.889 10.478 -16.969 1.00 51.19 127 LYS A C 1
ATOM 1013 O O . LYS A 1 127 ? 28.606 11.235 -16.322 1.00 51.19 127 LYS A O 1
ATOM 1018 N N . SER A 1 128 ? 26.744 10.881 -17.518 1.00 49.88 128 SER A N 1
ATOM 1019 C CA . SER A 1 128 ? 26.279 12.281 -17.423 1.00 49.88 128 SER A CA 1
ATOM 1020 C C . SER A 1 128 ? 24.917 12.489 -16.743 1.00 49.88 128 SER A C 1
ATOM 1022 O O . SER A 1 128 ? 24.570 13.627 -16.445 1.00 49.88 128 SER A O 1
ATOM 1024 N N . SER A 1 129 ? 24.202 11.423 -16.364 1.00 53.19 129 SER A N 1
ATOM 1025 C CA . SER A 1 129 ? 22.945 11.490 -15.584 1.00 53.19 129 SER A CA 1
ATOM 1026 C C . SER A 1 129 ? 22.941 10.553 -14.359 1.00 53.19 129 SER A C 1
ATOM 1028 O O . SER A 1 129 ? 21.925 9.967 -13.998 1.00 53.19 129 SER A O 1
ATOM 1030 N N . ARG A 1 130 ? 24.097 10.393 -13.702 1.00 50.12 130 ARG A N 1
ATOM 1031 C CA . ARG A 1 130 ? 24.398 9.394 -12.650 1.00 50.12 130 ARG A CA 1
ATOM 1032 C C . ARG A 1 130 ? 23.782 9.632 -11.253 1.00 50.12 130 ARG A C 1
ATOM 1034 O O . ARG A 1 130 ? 24.451 9.385 -10.258 1.00 50.12 130 ARG A O 1
ATOM 1041 N N . ASP A 1 131 ? 22.511 10.023 -11.166 1.00 53.91 131 ASP A N 1
ATOM 1042 C CA . ASP A 1 131 ? 21.791 10.224 -9.885 1.00 53.91 131 ASP A CA 1
ATOM 1043 C C . ASP A 1 131 ? 20.488 9.397 -9.747 1.00 53.91 131 ASP A C 1
ATOM 1045 O O . ASP A 1 131 ? 19.681 9.616 -8.833 1.00 53.91 131 ASP A O 1
ATOM 1049 N N . THR A 1 132 ? 20.244 8.451 -10.658 1.00 60.28 132 THR A N 1
ATOM 1050 C CA . THR A 1 132 ? 18.905 7.900 -10.961 1.00 60.28 132 THR A CA 1
ATOM 1051 C C . THR A 1 132 ? 18.646 6.457 -10.516 1.00 60.28 132 THR A C 1
ATOM 1053 O O . THR A 1 132 ? 17.700 5.841 -11.000 1.00 60.28 132 THR A O 1
ATOM 1056 N N . CYS A 1 133 ? 19.418 5.946 -9.561 1.00 65.38 133 CYS A N 1
ATOM 1057 C CA . CYS A 1 133 ? 19.238 4.631 -8.947 1.00 65.38 133 CYS A CA 1
ATOM 1058 C C . CYS A 1 133 ? 19.012 4.813 -7.438 1.00 65.38 133 CYS A C 1
ATOM 1060 O O . CYS A 1 133 ? 19.823 5.512 -6.819 1.00 65.38 133 CYS A O 1
ATOM 1062 N N . PRO A 1 134 ? 17.997 4.208 -6.792 1.00 82.00 134 PRO A N 1
ATOM 1063 C CA . PRO A 1 134 ? 16.801 3.501 -7.302 1.00 82.00 134 PRO A CA 1
ATOM 1064 C C . PRO A 1 134 ? 15.619 4.445 -7.668 1.00 82.00 134 PRO A C 1
ATOM 1066 O O . PRO A 1 134 ? 15.764 5.668 -7.592 1.00 82.00 134 PRO A O 1
ATOM 1069 N N . ASP A 1 135 ? 14.445 3.914 -8.065 1.00 87.00 135 ASP A N 1
ATOM 1070 C CA . ASP A 1 135 ? 13.224 4.695 -8.381 1.00 87.00 135 ASP A CA 1
ATOM 1071 C C . ASP A 1 135 ? 12.703 5.478 -7.158 1.00 87.00 135 ASP A C 1
ATOM 1073 O O . ASP A 1 135 ? 11.834 5.035 -6.402 1.00 87.00 135 ASP A O 1
ATOM 1077 N N . LYS A 1 136 ? 13.251 6.685 -6.968 1.00 88.75 136 LYS A N 1
ATOM 1078 C CA . LYS A 1 136 ? 12.965 7.569 -5.827 1.00 88.75 136 LYS A CA 1
ATOM 1079 C C . LYS A 1 136 ? 11.478 7.895 -5.691 1.00 88.75 136 LYS A C 1
ATOM 1081 O O . LYS A 1 136 ? 11.015 8.081 -4.569 1.00 88.75 136 LYS A O 1
ATOM 1086 N N . GLY A 1 137 ? 10.741 7.975 -6.802 1.00 89.69 137 GLY A N 1
ATOM 1087 C CA . GLY A 1 137 ? 9.315 8.299 -6.790 1.00 89.69 137 GLY A CA 1
ATOM 1088 C C . GLY A 1 137 ? 8.492 7.149 -6.222 1.00 89.69 137 GLY A C 1
ATOM 1089 O O . GLY A 1 137 ? 7.719 7.345 -5.283 1.00 89.69 137 GLY A O 1
ATOM 1090 N N . TYR A 1 138 ? 8.724 5.938 -6.732 1.00 91.94 138 TYR A N 1
ATOM 1091 C CA . TYR A 1 138 ? 8.045 4.740 -6.243 1.00 91.94 138 TYR A CA 1
ATOM 1092 C C . TYR A 1 138 ? 8.390 4.455 -4.772 1.00 91.94 138 TYR A C 1
ATOM 1094 O O . TYR A 1 138 ? 7.507 4.255 -3.936 1.00 91.94 138 TYR A O 1
ATOM 1102 N N . ILE A 1 139 ? 9.676 4.552 -4.423 1.00 93.12 139 ILE A N 1
ATOM 1103 C CA . ILE A 1 139 ? 10.195 4.393 -3.054 1.00 93.12 139 ILE A CA 1
ATOM 1104 C C . ILE A 1 139 ? 9.578 5.407 -2.092 1.00 93.12 139 ILE A C 1
ATOM 1106 O O . ILE A 1 139 ? 9.191 5.051 -0.977 1.00 93.12 139 ILE A O 1
ATOM 1110 N N . PHE A 1 140 ? 9.468 6.671 -2.503 1.00 93.94 140 PHE A N 1
ATOM 1111 C CA . PHE A 1 140 ? 8.823 7.702 -1.696 1.00 93.94 140 PHE A CA 1
ATOM 1112 C C . PHE A 1 140 ? 7.345 7.378 -1.443 1.00 93.94 140 PHE A C 1
ATOM 1114 O O . PHE A 1 140 ? 6.867 7.535 -0.315 1.00 93.94 140 PHE A O 1
ATOM 1121 N N . GLY A 1 141 ? 6.638 6.874 -2.459 1.00 93.81 141 GLY A N 1
ATOM 1122 C CA . GLY A 1 141 ? 5.259 6.403 -2.331 1.00 93.81 141 GLY A CA 1
ATOM 1123 C C . GLY A 1 141 ? 5.121 5.270 -1.311 1.00 93.81 141 GLY A C 1
ATOM 1124 O O . GLY A 1 141 ? 4.310 5.372 -0.390 1.00 93.81 141 GLY A O 1
ATOM 1125 N N . LEU A 1 142 ? 5.973 4.241 -1.403 1.00 95.38 142 LEU A N 1
ATOM 1126 C CA . LEU A 1 142 ? 6.013 3.127 -0.444 1.00 95.38 142 LEU A CA 1
ATOM 1127 C C . LEU A 1 142 ? 6.275 3.605 0.991 1.00 95.38 142 LEU A C 1
ATOM 1129 O O . LEU A 1 142 ? 5.546 3.234 1.912 1.00 95.38 142 LEU A O 1
ATOM 1133 N N . LYS A 1 143 ? 7.284 4.463 1.189 1.00 95.50 143 LYS A N 1
ATOM 1134 C CA . LYS A 1 143 ? 7.630 5.022 2.509 1.00 95.50 143 LYS A CA 1
ATOM 1135 C C . LYS A 1 143 ? 6.483 5.850 3.089 1.00 95.50 143 LYS A C 1
ATOM 1137 O O . LYS A 1 143 ? 6.192 5.744 4.280 1.00 95.50 143 LYS A O 1
ATOM 1142 N N . SER A 1 144 ? 5.807 6.631 2.250 1.00 95.56 144 SER A N 1
ATOM 1143 C CA . SER A 1 144 ? 4.643 7.425 2.652 1.00 95.56 144 SER A CA 1
ATOM 1144 C C . SER A 1 144 ? 3.474 6.538 3.072 1.00 95.56 144 SER A C 1
ATOM 1146 O O . SER A 1 144 ? 2.892 6.776 4.128 1.00 95.56 144 SER A O 1
ATOM 1148 N N . LEU A 1 145 ? 3.180 5.479 2.312 1.00 96.25 145 LEU A N 1
ATOM 1149 C CA . LEU A 1 145 ? 2.137 4.517 2.665 1.00 96.25 145 LEU A CA 1
ATOM 1150 C C . LEU A 1 145 ? 2.448 3.813 3.994 1.00 96.25 145 LEU A C 1
ATOM 1152 O O . LEU A 1 145 ? 1.599 3.789 4.880 1.00 96.25 145 LEU A O 1
ATOM 1156 N N . ILE A 1 146 ? 3.681 3.324 4.184 1.00 95.81 146 ILE A N 1
ATOM 1157 C CA . ILE A 1 146 ? 4.121 2.706 5.448 1.00 95.81 146 ILE A CA 1
ATOM 1158 C C . ILE A 1 146 ? 3.944 3.672 6.628 1.00 95.81 146 ILE A C 1
ATOM 1160 O O . ILE A 1 146 ? 3.464 3.267 7.687 1.00 95.81 146 ILE A O 1
ATOM 1164 N N . ARG A 1 147 ? 4.320 4.947 6.461 1.00 96.19 147 ARG A N 1
ATOM 1165 C CA . ARG A 1 147 ? 4.176 5.973 7.506 1.00 96.19 147 ARG A CA 1
ATOM 1166 C C . ARG A 1 147 ? 2.717 6.158 7.918 1.00 96.19 147 ARG A C 1
ATOM 1168 O O . ARG A 1 147 ? 2.430 6.195 9.111 1.00 96.19 147 ARG A O 1
ATOM 1175 N N . ILE A 1 148 ? 1.810 6.269 6.950 1.00 95.56 148 ILE A N 1
ATOM 1176 C CA . ILE A 1 148 ? 0.382 6.485 7.220 1.00 95.56 148 ILE A CA 1
ATOM 1177 C C . ILE A 1 148 ? -0.226 5.252 7.899 1.00 95.56 148 ILE A C 1
ATOM 1179 O O . ILE A 1 148 ? -0.931 5.394 8.893 1.00 95.56 148 ILE A O 1
ATOM 1183 N N . LEU A 1 149 ? 0.110 4.044 7.435 1.00 94.88 149 LEU A N 1
ATOM 1184 C CA . LEU A 1 149 ? -0.343 2.798 8.060 1.00 94.88 149 LEU A CA 1
ATOM 1185 C C . LEU A 1 149 ? 0.117 2.674 9.521 1.00 94.88 149 LEU A C 1
ATOM 1187 O O . LEU A 1 149 ? -0.691 2.345 10.386 1.00 94.88 149 LEU A O 1
ATOM 1191 N N . ARG A 1 150 ? 1.382 3.002 9.818 1.00 94.19 150 ARG A N 1
ATOM 1192 C CA . ARG A 1 150 ? 1.900 3.027 11.199 1.00 94.19 150 ARG A CA 1
ATOM 1193 C C . ARG A 1 150 ? 1.149 4.015 12.079 1.00 94.19 150 ARG A C 1
ATOM 1195 O O . ARG A 1 150 ? 0.718 3.650 13.165 1.00 94.19 150 ARG A O 1
ATOM 1202 N N . LYS A 1 151 ? 0.922 5.232 11.582 1.00 94.31 151 LYS A N 1
ATOM 1203 C CA . LYS A 1 151 ? 0.137 6.241 12.301 1.00 94.31 151 LYS A CA 1
ATOM 1204 C C . LYS A 1 151 ? -1.266 5.720 12.634 1.00 94.31 151 LYS A C 1
ATOM 1206 O O . LYS A 1 151 ? -1.707 5.819 13.774 1.00 94.31 151 LYS A O 1
ATOM 1211 N N . ILE A 1 152 ? -1.951 5.116 11.658 1.00 93.75 152 ILE A N 1
ATOM 1212 C CA . ILE A 1 152 ? -3.285 4.533 11.857 1.00 93.75 152 ILE A CA 1
ATOM 1213 C C . ILE A 1 152 ? -3.259 3.453 12.950 1.00 93.75 152 ILE A C 1
ATOM 1215 O O . ILE A 1 152 ? -4.141 3.442 13.812 1.00 93.75 152 ILE A O 1
ATOM 1219 N N . GLN A 1 153 ? -2.251 2.577 12.927 1.00 91.31 153 GLN A N 1
ATOM 1220 C CA . GLN A 1 153 ? -2.054 1.518 13.915 1.00 91.31 153 GLN A CA 1
ATOM 1221 C C . GLN A 1 153 ? -1.820 2.076 15.330 1.00 91.31 153 GLN A C 1
ATOM 1223 O O . GLN A 1 153 ? -2.483 1.663 16.281 1.00 91.31 153 GLN A O 1
ATOM 1228 N N . GLU A 1 154 ? -0.905 3.036 15.472 1.00 90.81 154 GLU A N 1
ATOM 1229 C CA . GLU A 1 154 ? -0.582 3.686 16.747 1.00 90.81 154 GLU A CA 1
ATOM 1230 C C . GLU A 1 154 ? -1.801 4.403 17.343 1.00 90.81 154 GLU A C 1
ATOM 1232 O O . GLU A 1 154 ? -2.082 4.277 18.537 1.00 90.81 154 GLU A O 1
ATOM 1237 N N . ASP A 1 155 ? -2.566 5.115 16.513 1.00 91.88 155 ASP A N 1
ATOM 1238 C CA . ASP A 1 155 ? -3.793 5.793 16.936 1.00 91.88 155 ASP A CA 1
ATOM 1239 C C . ASP A 1 155 ? -4.849 4.806 17.438 1.00 91.88 155 ASP A C 1
ATOM 1241 O O . ASP A 1 155 ? -5.551 5.087 18.413 1.00 91.88 155 ASP A O 1
ATOM 1245 N N . HIS A 1 156 ? -4.962 3.643 16.792 1.00 88.75 156 HIS A N 1
ATOM 1246 C CA . HIS A 1 156 ? -5.883 2.593 17.212 1.00 88.75 156 HIS A CA 1
ATOM 1247 C C . HIS A 1 156 ? -5.476 1.992 18.566 1.00 88.75 156 HIS A C 1
ATOM 1249 O O . HIS A 1 156 ? -6.307 1.888 19.470 1.00 88.75 156 HIS A O 1
ATOM 1255 N N . HIS A 1 157 ? -4.191 1.672 18.755 1.00 86.19 157 HIS A N 1
ATOM 1256 C CA . HIS A 1 157 ? -3.679 1.173 20.036 1.00 86.19 157 HIS A CA 1
ATOM 1257 C C . HIS A 1 157 ? -3.859 2.192 21.167 1.00 86.19 157 HIS A C 1
ATOM 1259 O O . HIS A 1 157 ? -4.262 1.830 22.272 1.00 86.19 157 HIS A O 1
ATOM 1265 N N . ARG A 1 158 ? -3.627 3.479 20.885 1.00 88.19 158 ARG A N 1
ATOM 1266 C CA . ARG A 1 158 ? -3.832 4.561 21.854 1.00 88.19 158 ARG A CA 1
ATOM 1267 C C . ARG A 1 158 ? -5.287 4.620 22.317 1.00 88.19 158 ARG A C 1
ATOM 1269 O O . ARG A 1 158 ? -5.527 4.626 23.518 1.00 88.19 158 ARG A O 1
ATOM 1276 N N . LYS A 1 159 ? -6.252 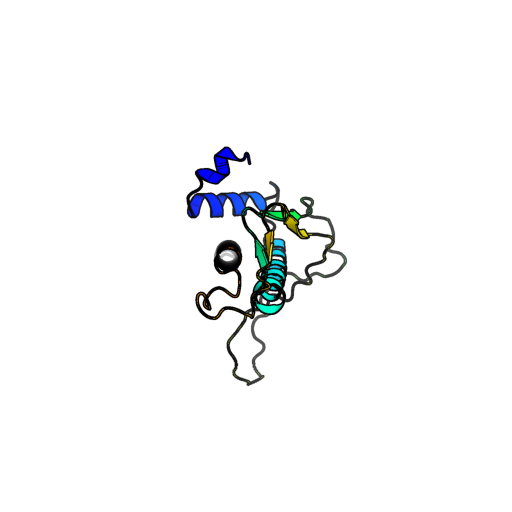4.611 21.390 1.00 85.06 159 LYS A N 1
ATOM 1277 C CA . LYS A 1 159 ? -7.689 4.630 21.727 1.00 85.06 159 LYS A CA 1
ATOM 1278 C C . LYS A 1 159 ? -8.097 3.423 22.575 1.00 85.06 159 LYS A C 1
ATOM 1280 O O . LYS A 1 159 ? -8.732 3.611 23.607 1.00 85.06 159 LYS A O 1
ATOM 1285 N N . LYS A 1 160 ? -7.646 2.219 22.207 1.00 79.44 160 LYS A N 1
ATOM 1286 C CA . LYS A 1 160 ? -7.920 0.986 22.962 1.00 79.44 160 LYS A CA 1
ATOM 1287 C C . LYS A 1 160 ? -7.378 1.042 24.398 1.00 79.44 160 LYS A C 1
ATOM 1289 O O . LYS A 1 160 ? -8.053 0.616 25.330 1.00 79.44 160 LYS A O 1
ATOM 1294 N N . ASN A 1 161 ? -6.179 1.596 24.589 1.00 73.69 161 ASN A N 1
ATOM 1295 C CA . ASN A 1 161 ? -5.586 1.746 25.921 1.00 73.69 161 ASN A CA 1
ATOM 1296 C C . ASN A 1 161 ? -6.350 2.761 26.787 1.00 73.69 161 ASN A C 1
ATOM 1298 O O . ASN A 1 161 ? -6.523 2.523 27.979 1.00 73.69 161 ASN A O 1
ATOM 1302 N N . LEU A 1 162 ? -6.837 3.865 26.206 1.00 75.38 162 LEU A N 1
ATOM 1303 C CA . LEU A 1 162 ? -7.667 4.833 26.934 1.00 75.38 162 LEU A CA 1
ATOM 1304 C C . LEU A 1 162 ? -9.005 4.230 27.391 1.00 75.38 162 LEU A C 1
ATOM 1306 O O . LEU A 1 162 ? -9.433 4.493 28.513 1.00 75.38 162 LEU A O 1
ATOM 1310 N N . GLU A 1 163 ? -9.645 3.406 26.561 1.00 69.50 163 GLU A N 1
ATOM 1311 C CA . GLU A 1 163 ? -10.879 2.706 26.940 1.00 69.50 163 GLU A CA 1
ATOM 1312 C C . GLU A 1 163 ? -10.642 1.710 28.083 1.00 69.50 163 GLU A C 1
ATOM 1314 O O . GLU A 1 163 ? -11.453 1.625 29.003 1.00 69.50 163 GLU A O 1
ATOM 1319 N N . PHE A 1 164 ? -9.503 1.010 28.078 1.00 62.06 164 PHE A N 1
ATOM 1320 C CA . PHE A 1 164 ? -9.143 0.066 29.137 1.00 62.06 164 PHE A CA 1
ATOM 1321 C C . PHE A 1 164 ? -8.884 0.756 30.488 1.00 62.06 164 PHE A C 1
ATOM 1323 O O . PHE A 1 164 ? -9.369 0.289 31.516 1.00 62.06 164 PHE A O 1
ATOM 1330 N N . VAL A 1 165 ? -8.180 1.894 30.492 1.00 65.44 165 VAL A N 1
ATOM 1331 C CA . VAL A 1 165 ? -7.913 2.677 31.716 1.00 65.44 165 VAL A CA 1
ATOM 1332 C C . VAL A 1 165 ? -9.200 3.288 32.292 1.00 65.44 165 VAL A C 1
ATOM 1334 O O . VAL A 1 165 ? -9.376 3.333 33.506 1.00 65.44 165 VAL A O 1
ATOM 1337 N N . GLY A 1 166 ? -10.154 3.692 31.446 1.00 59.38 166 GLY A N 1
ATOM 1338 C CA . GLY A 1 166 ? -11.452 4.206 31.907 1.00 59.38 166 GLY A CA 1
ATOM 1339 C C . GLY A 1 166 ? -12.358 3.157 32.571 1.00 59.38 166 GLY A C 1
ATOM 1340 O O . GLY A 1 166 ? -13.266 3.514 33.320 1.00 59.38 166 GLY A O 1
ATOM 1341 N N . LEU A 1 167 ? -12.122 1.865 32.320 1.00 57.88 167 LEU A N 1
ATOM 1342 C CA . LEU A 1 167 ? -12.860 0.760 32.943 1.00 57.88 167 LEU A CA 1
ATOM 1343 C C . LEU A 1 167 ? -12.315 0.399 34.333 1.00 57.88 167 LEU A C 1
ATOM 1345 O O . LEU A 1 167 ? -13.098 0.010 35.199 1.00 57.88 167 LEU A O 1
ATOM 1349 N N . THR A 1 168 ? -11.010 0.554 34.576 1.00 59.94 168 THR A N 1
ATOM 1350 C CA . THR A 1 168 ? -10.395 0.220 35.873 1.00 59.94 168 THR A CA 1
ATOM 1351 C C . THR A 1 168 ? -10.745 1.224 36.973 1.00 59.94 168 THR A C 1
ATOM 1353 O O . THR A 1 168 ? -10.949 0.815 38.111 1.00 59.94 168 THR A O 1
ATOM 1356 N N . ASP A 1 169 ? -10.938 2.505 36.637 1.00 55.22 169 ASP A N 1
ATOM 1357 C CA . ASP A 1 169 ? -11.299 3.555 37.611 1.00 55.22 169 ASP A CA 1
ATOM 1358 C C . ASP A 1 169 ? -12.733 3.438 38.170 1.00 55.22 169 ASP A C 1
ATOM 1360 O O . ASP A 1 169 ? -13.069 4.073 39.175 1.00 55.22 169 ASP A O 1
ATOM 1364 N N . ASN A 1 170 ? -13.593 2.631 37.538 1.00 54.34 170 ASN A N 1
ATOM 1365 C CA . ASN A 1 170 ? -14.972 2.412 37.984 1.00 54.34 170 ASN A CA 1
ATOM 1366 C C . ASN A 1 170 ? -15.131 1.172 38.879 1.00 54.34 170 ASN A C 1
ATOM 1368 O O . ASN A 1 170 ? -16.132 1.068 39.580 1.00 54.34 170 ASN A O 1
ATOM 1372 N N . ALA A 1 171 ? -14.161 0.252 38.897 1.00 53.66 171 ALA A N 1
ATOM 1373 C CA . ALA A 1 171 ? -14.242 -0.975 39.695 1.00 53.66 171 ALA A CA 1
ATOM 1374 C C . ALA A 1 171 ? -13.843 -0.779 41.172 1.00 53.66 171 ALA A C 1
ATOM 1376 O O . ALA A 1 171 ? -14.149 -1.626 42.005 1.00 53.66 171 ALA A O 1
ATOM 1377 N N . GLU A 1 172 ? -13.190 0.336 41.513 1.00 53.16 172 GLU A N 1
ATOM 1378 C CA . GLU A 1 172 ? -12.648 0.583 42.859 1.00 53.16 172 GLU A CA 1
ATOM 1379 C C . GLU A 1 172 ? -13.560 1.463 43.742 1.00 53.16 172 GLU A C 1
ATOM 1381 O O . GLU A 1 172 ? -13.241 1.739 44.897 1.00 53.16 172 GLU A O 1
ATOM 1386 N N . ARG A 1 173 ? -14.731 1.885 43.231 1.00 54.47 173 ARG A N 1
ATOM 1387 C CA . ARG A 1 173 ? -15.722 2.673 43.998 1.00 54.47 173 ARG A CA 1
ATOM 1388 C C . ARG A 1 173 ? -16.895 1.865 44.559 1.00 54.47 173 ARG A C 1
ATOM 1390 O O . ARG A 1 173 ? -17.566 2.370 45.450 1.00 54.47 173 ARG A O 1
ATOM 1397 N N . ASP A 1 174 ? -17.091 0.624 44.118 1.00 55.16 174 ASP A N 1
ATOM 1398 C CA . ASP A 1 174 ? -18.213 -0.224 44.562 1.00 55.16 174 ASP A CA 1
ATOM 1399 C C . ASP A 1 174 ? -17.853 -1.182 45.718 1.00 55.16 174 ASP A C 1
ATOM 1401 O O . ASP A 1 174 ? -18.678 -1.985 46.145 1.00 55.16 174 ASP A O 1
ATOM 1405 N N . SER A 1 175 ? -16.635 -1.100 46.269 1.00 56.16 175 SER A N 1
ATOM 1406 C CA . SER A 1 175 ? -16.176 -1.940 47.391 1.00 56.16 175 SER A CA 1
ATOM 1407 C C . SER A 1 175 ? -16.039 -1.205 48.733 1.00 56.16 175 SER A C 1
ATOM 1409 O O . SER A 1 175 ? -15.449 -1.749 49.665 1.00 56.16 175 SER A O 1
ATOM 1411 N N . VAL A 1 176 ? -16.582 0.014 48.861 1.00 56.28 176 VAL A N 1
ATOM 1412 C CA . VAL A 1 176 ? -16.583 0.791 50.119 1.00 56.28 176 VAL A CA 1
ATOM 1413 C C . VAL A 1 176 ? -18.004 1.232 50.493 1.00 56.28 176 VAL A C 1
ATOM 1415 O O . VAL A 1 176 ? -18.249 2.407 50.729 1.00 56.28 176 VAL A O 1
ATOM 1418 N N . ASP A 1 177 ? -18.954 0.297 50.523 1.00 53.94 177 ASP A N 1
ATOM 1419 C CA . ASP A 1 177 ? -20.144 0.410 51.384 1.00 53.94 177 ASP A CA 1
ATOM 1420 C C . ASP A 1 177 ? -20.761 -0.981 51.612 1.00 53.94 177 ASP A C 1
ATOM 1422 O O . ASP A 1 177 ? -21.595 -1.457 50.838 1.00 53.94 177 ASP A O 1
ATOM 1426 N N . SER A 1 178 ? -20.283 -1.695 52.634 1.00 46.09 178 SER A N 1
ATOM 1427 C CA . SER A 1 178 ? -20.954 -2.843 53.272 1.00 46.09 178 SER A CA 1
ATOM 1428 C C . SER A 1 178 ? -20.399 -3.061 54.673 1.00 46.09 178 SER A C 1
ATOM 1430 O O . SER A 1 178 ? -19.156 -3.013 54.824 1.00 46.09 178 SER A O 1
#